Protein AF-A0ABD0Q160-F1 (afdb_monomer_lite)

Radius of gyration: 16.21 Å; chains: 1; bounding box: 32×37×46 Å

InterPro domains:
  IPR008984 SMAD/FHA domain superfamily [SSF49879] (5-101)
  IPR017855 SMAD-like domain superfamily [G3DSA:2.60.200.10] (1-107)
  IPR019471 Interferon regulatory factor-3 [PF10401] (25-101)
  IPR019471 Interferon regulatory factor-3 [SM01243] (1-106)

Organism: Cirrhinus mrigala (NCBI:txid683832)

Structure (mmCIF, N/CA/C/O backbone):
data_AF-A0ABD0Q160-F1
#
_entry.id   AF-A0ABD0Q160-F1
#
loop_
_atom_site.group_PDB
_atom_site.id
_atom_site.type_symbol
_atom_site.label_atom_id
_atom_site.label_alt_id
_atom_site.label_comp_id
_atom_site.label_asym_id
_atom_site.label_entity_id
_atom_site.label_seq_id
_atom_site.pdbx_PDB_ins_code
_atom_site.Cartn_x
_atom_site.Cartn_y
_atom_site.Cartn_z
_atom_site.occupancy
_atom_site.B_iso_or_equiv
_atom_site.auth_seq_id
_atom_site.auth_comp_id
_atom_site.auth_asym_id
_atom_site.auth_atom_id
_atom_site.pdbx_PDB_model_num
ATOM 1 N N . VAL A 1 1 ? -5.693 -2.645 20.393 1.00 46.78 1 VAL A N 1
ATOM 2 C CA . VAL A 1 1 ? -5.441 -3.598 19.290 1.00 46.78 1 VAL A CA 1
ATOM 3 C C . VAL A 1 1 ? -6.507 -4.668 19.397 1.00 46.78 1 VAL A C 1
ATOM 5 O O . VAL A 1 1 ? -6.439 -5.481 20.312 1.00 46.78 1 VAL A O 1
ATOM 8 N N . MET A 1 2 ? -7.563 -4.562 18.592 1.00 50.09 2 MET A N 1
ATOM 9 C CA . MET A 1 2 ? -8.624 -5.575 18.550 1.00 50.09 2 MET A CA 1
ATOM 10 C C . MET A 1 2 ? -8.195 -6.634 17.529 1.00 50.09 2 MET A C 1
ATOM 12 O O . MET A 1 2 ? -7.566 -6.304 16.532 1.00 50.09 2 MET A O 1
ATOM 16 N N . GLY A 1 3 ? -8.470 -7.912 17.786 1.00 54.47 3 GLY A N 1
ATOM 17 C CA . GLY A 1 3 ? -7.882 -9.060 17.072 1.00 54.47 3 GLY A CA 1
ATOM 18 C C . GLY A 1 3 ? -8.125 -9.175 15.555 1.00 54.47 3 GLY A C 1
ATOM 19 O O . GLY A 1 3 ? -7.745 -10.189 14.983 1.00 54.47 3 GLY A O 1
ATOM 20 N N . ASN A 1 4 ? -8.709 -8.166 14.899 1.00 69.12 4 ASN A N 1
ATOM 21 C CA . ASN A 1 4 ? -9.012 -8.137 13.462 1.00 69.12 4 ASN A CA 1
ATOM 22 C C . ASN A 1 4 ? -8.161 -7.125 12.674 1.00 69.12 4 ASN A C 1
ATOM 24 O O . ASN A 1 4 ? -8.414 -6.879 11.496 1.00 69.12 4 ASN A O 1
ATOM 28 N N . ASP A 1 5 ? -7.171 -6.513 13.316 1.00 85.38 5 ASP A N 1
ATOM 29 C CA . ASP A 1 5 ? -6.325 -5.509 12.686 1.00 85.38 5 ASP A CA 1
ATOM 30 C C . ASP A 1 5 ? -5.389 -6.165 11.645 1.00 85.38 5 ASP A C 1
ATOM 32 O O . ASP A 1 5 ? -4.636 -7.101 11.948 1.00 85.38 5 ASP A O 1
ATOM 36 N N . VAL A 1 6 ? -5.406 -5.658 10.408 1.00 90.88 6 VAL A N 1
ATOM 37 C CA . VAL A 1 6 ? -4.606 -6.190 9.291 1.00 90.88 6 VAL A CA 1
ATOM 38 C C . VAL A 1 6 ? -3.508 -5.221 8.875 1.00 90.88 6 VAL A C 1
ATOM 40 O O . VAL A 1 6 ? -3.656 -4.007 8.970 1.00 90.88 6 VAL A O 1
ATOM 43 N N . ARG A 1 7 ? -2.389 -5.738 8.364 1.00 92.62 7 ARG A N 1
ATOM 44 C CA . ARG A 1 7 ? -1.292 -4.932 7.817 1.00 92.62 7 ARG A CA 1
ATOM 45 C C . ARG A 1 7 ? -1.011 -5.310 6.372 1.00 92.62 7 ARG A C 1
ATOM 47 O O . ARG A 1 7 ? -0.491 -6.392 6.120 1.00 92.62 7 ARG A O 1
ATOM 54 N N . ILE A 1 8 ? -1.251 -4.390 5.445 1.00 94.88 8 ILE A N 1
ATOM 55 C CA . ILE A 1 8 ? -0.882 -4.551 4.035 1.00 94.88 8 ILE A CA 1
ATOM 56 C C . ILE A 1 8 ? 0.558 -4.078 3.861 1.00 94.88 8 ILE A C 1
ATOM 58 O O . ILE A 1 8 ? 0.850 -2.904 4.096 1.00 94.88 8 ILE A O 1
ATOM 62 N N . ALA A 1 9 ? 1.476 -4.964 3.484 1.00 94.44 9 ALA A N 1
ATOM 63 C CA . ALA A 1 9 ? 2.893 -4.620 3.375 1.00 94.44 9 ALA A CA 1
ATOM 64 C C . ALA A 1 9 ? 3.611 -5.453 2.317 1.00 94.44 9 ALA A C 1
ATOM 66 O O . ALA A 1 9 ? 3.313 -6.630 2.142 1.00 94.44 9 ALA A O 1
ATOM 67 N N . TYR A 1 10 ? 4.635 -4.878 1.689 1.00 93.81 10 TYR A N 1
ATOM 68 C CA . TYR A 1 10 ? 5.534 -5.662 0.846 1.00 93.81 10 TYR A CA 1
ATOM 69 C C . TYR A 1 10 ? 6.457 -6.523 1.713 1.00 93.81 10 TYR A C 1
ATOM 71 O O . TYR A 1 10 ? 7.012 -6.054 2.716 1.00 93.81 10 TYR A O 1
ATOM 79 N N . LEU A 1 11 ? 6.602 -7.784 1.326 1.00 87.00 11 LEU A N 1
ATOM 80 C CA . LEU A 1 11 ? 7.517 -8.743 1.920 1.00 87.00 11 LEU A CA 1
ATOM 81 C C . LEU A 1 11 ? 8.450 -9.206 0.806 1.00 87.00 11 LEU A C 1
ATOM 83 O O . LEU A 1 11 ? 7.979 -9.890 -0.093 1.00 87.00 11 LEU A O 1
ATOM 87 N N . PRO A 1 12 ? 9.738 -8.823 0.820 1.00 74.75 12 PRO A N 1
ATOM 88 C CA . PRO A 1 12 ? 10.659 -9.353 -0.169 1.00 74.75 12 PRO A CA 1
ATOM 89 C C . PRO A 1 12 ? 10.742 -10.881 -0.012 1.00 74.75 12 PRO A C 1
ATOM 91 O O . PRO A 1 12 ? 10.752 -11.353 1.133 1.00 74.75 12 PRO A O 1
ATOM 94 N N . PRO A 1 13 ? 10.853 -11.637 -1.116 1.00 70.25 13 PRO A N 1
ATOM 95 C CA . PRO A 1 13 ? 11.151 -13.061 -1.061 1.00 70.25 13 PRO A CA 1
ATOM 96 C C . PRO A 1 13 ? 12.416 -13.272 -0.223 1.00 70.25 13 PRO A C 1
ATOM 98 O O . PRO A 1 13 ? 13.492 -12.781 -0.567 1.00 70.25 13 PRO A O 1
ATOM 101 N N . SER A 1 14 ? 12.277 -13.922 0.933 1.00 65.06 14 SER A N 1
ATOM 102 C CA . SER A 1 14 ? 13.406 -14.228 1.808 1.00 65.06 14 SER A CA 1
ATOM 103 C C . SER A 1 14 ? 13.897 -15.640 1.495 1.00 65.06 14 SER A C 1
ATOM 105 O O . SER A 1 14 ? 13.094 -16.569 1.568 1.00 65.06 14 SER A O 1
ATOM 107 N N . PRO A 1 15 ? 15.196 -15.840 1.206 1.00 61.72 15 PRO A N 1
ATOM 108 C CA . PRO A 1 15 ? 15.775 -17.182 1.131 1.00 61.72 15 PRO A CA 1
ATOM 109 C C . PRO A 1 15 ? 15.850 -17.856 2.513 1.00 61.72 15 PRO A C 1
ATOM 111 O O . PRO A 1 15 ? 16.086 -19.056 2.606 1.00 61.72 15 PRO A O 1
ATOM 114 N N . VAL A 1 16 ? 15.654 -17.089 3.591 1.00 66.00 16 VAL A N 1
ATOM 115 C CA . VAL A 1 16 ? 15.652 -17.569 4.976 1.00 66.00 16 VAL A CA 1
ATOM 116 C C . VAL A 1 16 ? 14.205 -17.800 5.431 1.00 66.00 16 VAL A C 1
ATOM 118 O O . VAL A 1 16 ? 13.375 -16.910 5.202 1.00 66.00 16 VAL A O 1
ATOM 121 N N . PRO A 1 17 ? 13.891 -18.934 6.093 1.00 60.34 17 PRO A N 1
ATOM 122 C CA . PRO A 1 17 ? 12.569 -19.195 6.657 1.00 60.34 17 PRO A CA 1
ATOM 123 C C . PRO A 1 17 ? 12.083 -18.032 7.535 1.00 60.34 17 PRO A C 1
ATOM 125 O O . PRO A 1 17 ? 12.903 -17.403 8.215 1.00 60.34 17 PRO A O 1
ATOM 128 N N . PRO A 1 18 ? 10.772 -17.730 7.550 1.00 61.03 18 PRO A N 1
ATOM 129 C CA . PRO A 1 18 ? 10.241 -16.654 8.373 1.00 61.03 18 PRO A CA 1
ATOM 130 C C . PRO A 1 18 ? 10.583 -16.913 9.843 1.00 61.03 18 PRO A C 1
ATOM 132 O O . PRO A 1 18 ? 10.243 -17.954 10.402 1.00 61.03 18 PRO A O 1
ATOM 135 N N . SER A 1 19 ? 11.282 -15.963 10.463 1.00 58.28 19 SER A N 1
ATOM 136 C CA . SER A 1 19 ? 11.582 -16.010 11.892 1.00 58.28 19 SER A CA 1
ATOM 137 C C . SER A 1 19 ? 10.270 -16.000 12.687 1.00 58.28 19 SER A C 1
ATOM 139 O O . SER A 1 19 ? 9.334 -15.301 12.281 1.00 58.28 19 SER A O 1
ATOM 141 N N . PRO A 1 20 ? 10.173 -16.738 13.809 1.00 57.09 20 PRO A N 1
ATOM 142 C CA . PRO A 1 20 ? 8.976 -16.714 14.637 1.00 57.09 20 PRO A CA 1
ATOM 143 C C . PRO A 1 20 ? 8.657 -15.274 15.074 1.00 57.09 20 PRO A C 1
ATOM 145 O O . PRO A 1 20 ? 9.580 -14.477 15.281 1.00 57.09 20 PRO A O 1
ATOM 148 N N . PRO A 1 21 ? 7.365 -14.912 15.184 1.00 57.50 21 PRO A N 1
ATOM 149 C CA . PRO A 1 21 ? 6.963 -13.567 15.574 1.00 57.50 21 PRO A CA 1
ATOM 150 C C . PRO A 1 21 ? 7.605 -13.202 16.916 1.00 57.50 21 PRO A C 1
ATOM 152 O O . PRO A 1 21 ? 7.573 -13.982 17.867 1.00 57.50 21 PRO A O 1
ATOM 155 N N . SER A 1 22 ? 8.232 -12.026 16.981 1.00 52.59 22 SER A N 1
ATOM 156 C CA . SER A 1 22 ? 8.888 -11.559 18.198 1.00 52.59 22 SER A CA 1
ATOM 157 C C . SER A 1 22 ? 7.864 -11.384 19.322 1.00 52.59 22 SER A C 1
ATOM 159 O O . SER A 1 22 ? 6.826 -10.751 19.141 1.00 52.59 22 SER A O 1
ATOM 161 N N . LEU A 1 23 ? 8.194 -11.911 20.504 1.00 45.19 23 LEU A N 1
ATOM 162 C CA . LEU A 1 23 ? 7.360 -11.929 21.717 1.00 45.19 23 LEU A CA 1
ATOM 163 C C . LEU A 1 23 ? 6.911 -10.542 22.231 1.00 45.19 23 LEU A C 1
ATOM 165 O O . LEU A 1 23 ? 6.074 -10.477 23.123 1.00 45.19 23 LEU A O 1
ATOM 169 N N . ASN A 1 24 ? 7.412 -9.441 21.655 1.00 44.34 24 ASN A N 1
ATOM 170 C CA . ASN A 1 24 ? 7.174 -8.071 22.130 1.00 44.34 24 ASN A CA 1
ATOM 171 C C . ASN A 1 24 ? 6.378 -7.182 21.156 1.00 44.34 24 ASN A C 1
ATOM 173 O O . ASN A 1 24 ? 6.266 -5.979 21.386 1.00 44.34 24 ASN A O 1
ATOM 177 N N . GLY A 1 25 ? 5.844 -7.721 20.056 1.00 50.38 25 GLY A N 1
ATOM 178 C CA . GLY A 1 25 ? 5.060 -6.944 19.094 1.00 50.38 25 GLY A CA 1
ATOM 179 C C . GLY A 1 25 ? 3.658 -7.508 18.927 1.00 50.38 25 GLY A C 1
ATOM 180 O O . GLY A 1 25 ? 3.508 -8.673 18.579 1.00 50.38 25 GLY A O 1
ATOM 181 N N . THR A 1 26 ? 2.633 -6.674 19.102 1.00 54.78 26 THR A N 1
ATOM 182 C CA . THR A 1 26 ? 1.272 -6.960 18.633 1.00 54.78 26 THR A CA 1
ATOM 183 C C . THR A 1 26 ? 1.317 -7.246 17.127 1.00 54.78 26 THR A C 1
ATOM 185 O O . THR A 1 26 ? 1.446 -6.342 16.296 1.00 54.78 26 THR A O 1
ATOM 188 N N . SER A 1 27 ? 1.315 -8.526 16.753 1.00 67.06 27 SER A N 1
ATOM 189 C CA . SER A 1 27 ? 1.435 -8.944 15.361 1.00 67.06 27 SER A CA 1
ATOM 190 C C . SER A 1 27 ? 0.078 -8.821 14.672 1.00 67.06 2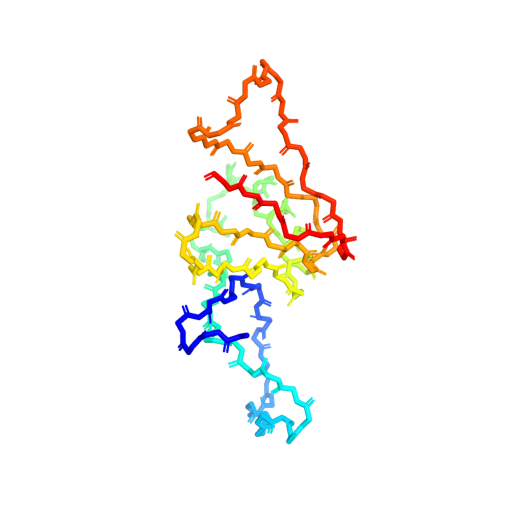7 SER A C 1
ATOM 192 O O . SER A 1 27 ? -0.816 -9.645 14.821 1.00 67.06 27 SER A O 1
ATOM 194 N N . PHE A 1 28 ? -0.081 -7.751 13.899 1.00 75.12 28 PHE A N 1
ATOM 195 C CA . PHE A 1 28 ? -1.198 -7.594 12.970 1.00 75.12 28 PHE A CA 1
ATOM 196 C C . PHE A 1 28 ? -1.186 -8.710 11.921 1.00 75.12 28 PHE A C 1
ATOM 198 O O . PHE A 1 28 ? -0.113 -9.050 11.407 1.00 75.12 28 PHE A O 1
ATOM 205 N N . HIS A 1 29 ? -2.361 -9.222 11.544 1.00 85.56 29 HIS A N 1
ATOM 206 C CA . HIS A 1 29 ? -2.465 -10.187 10.451 1.00 85.56 29 HIS A CA 1
ATOM 207 C C . HIS A 1 29 ? -1.952 -9.543 9.156 1.00 85.56 29 HIS A C 1
ATOM 209 O O . HIS A 1 29 ? -2.459 -8.512 8.709 1.00 85.56 29 HIS A O 1
ATOM 215 N N . ARG A 1 30 ? -0.892 -10.102 8.569 1.00 86.62 30 ARG A N 1
ATOM 216 C CA . ARG A 1 30 ? -0.162 -9.445 7.484 1.00 86.62 30 ARG A CA 1
ATOM 217 C C . ARG A 1 30 ? -0.654 -9.930 6.125 1.00 86.62 30 ARG A C 1
ATOM 219 O O . ARG A 1 30 ? -0.561 -11.109 5.816 1.00 86.62 30 ARG A O 1
ATOM 226 N N . ILE A 1 31 ? -1.105 -8.991 5.303 1.00 91.25 31 ILE A N 1
ATOM 227 C CA . ILE A 1 31 ? -1.502 -9.213 3.915 1.00 91.25 31 ILE A CA 1
ATOM 228 C C . ILE A 1 31 ? -0.323 -8.783 3.025 1.00 91.25 31 ILE A C 1
ATOM 230 O O . ILE A 1 31 ? 0.024 -7.594 3.009 1.00 91.25 31 ILE A O 1
ATOM 234 N N . PRO A 1 32 ? 0.350 -9.713 2.325 1.00 92.50 32 PRO A N 1
ATOM 235 C CA . PRO A 1 32 ? 1.464 -9.364 1.456 1.00 92.50 32 PRO A CA 1
ATOM 236 C C . PRO A 1 32 ? 0.975 -8.613 0.214 1.00 92.50 32 PRO A C 1
ATOM 238 O O . PRO A 1 32 ? -0.018 -8.990 -0.405 1.00 92.50 32 PRO A O 1
ATOM 241 N N . LEU A 1 33 ? 1.695 -7.559 -0.171 1.00 94.44 33 LEU A N 1
ATOM 242 C CA . LEU A 1 33 ? 1.604 -7.044 -1.537 1.00 94.44 33 LEU A CA 1
ATOM 243 C C . LEU A 1 33 ? 2.240 -8.062 -2.496 1.00 94.44 33 LEU A C 1
ATOM 245 O O . LEU A 1 33 ? 3.282 -8.618 -2.141 1.00 94.44 33 LEU A O 1
ATOM 249 N N . PRO A 1 34 ? 1.653 -8.287 -3.682 1.00 92.38 34 PRO A N 1
ATOM 250 C CA . PRO A 1 34 ? 2.214 -9.206 -4.662 1.00 92.38 34 PRO A CA 1
ATOM 251 C C . PRO A 1 34 ? 3.528 -8.667 -5.238 1.00 92.38 34 PRO A C 1
ATOM 253 O O . PRO A 1 34 ? 3.733 -7.451 -5.326 1.00 92.38 34 PRO A O 1
ATOM 256 N N . ASP A 1 35 ? 4.390 -9.584 -5.670 1.00 91.50 35 ASP A N 1
ATOM 257 C CA . ASP A 1 35 ? 5.536 -9.258 -6.513 1.00 91.50 35 ASP A CA 1
ATOM 258 C C . ASP A 1 35 ? 5.071 -8.744 -7.889 1.00 91.50 35 ASP A C 1
ATOM 260 O O . ASP A 1 35 ? 3.935 -9.007 -8.306 1.00 91.50 35 ASP A O 1
ATOM 264 N N . PRO A 1 36 ? 5.924 -8.002 -8.621 1.00 91.19 36 PRO A N 1
ATOM 265 C CA . PRO A 1 36 ? 5.621 -7.624 -9.991 1.00 91.19 36 PRO A CA 1
ATOM 266 C C . PRO A 1 36 ? 5.339 -8.874 -10.844 1.00 91.19 36 PRO A C 1
ATOM 268 O O . PRO A 1 36 ? 6.131 -9.819 -10.802 1.00 91.19 36 PRO A O 1
ATOM 271 N N . PRO A 1 37 ? 4.241 -8.892 -11.620 1.00 89.88 37 PRO A N 1
ATOM 272 C CA . PRO A 1 37 ? 3.904 -10.024 -12.476 1.00 89.88 37 PRO A CA 1
ATOM 273 C C . PRO A 1 37 ? 5.042 -10.370 -13.447 1.00 89.88 37 PRO A C 1
ATOM 275 O O . PRO A 1 37 ? 5.650 -9.481 -14.049 1.00 89.88 37 PRO A O 1
ATOM 278 N N . SER A 1 38 ? 5.367 -11.658 -13.585 1.00 86.62 38 SER A N 1
ATOM 279 C CA . SER A 1 38 ? 6.523 -12.101 -14.379 1.00 86.62 38 SER A CA 1
ATOM 280 C C . SER A 1 38 ? 6.371 -11.808 -15.876 1.00 86.62 38 SER A C 1
ATOM 282 O O . SER A 1 38 ? 7.362 -11.522 -16.546 1.00 86.62 38 SER A O 1
ATOM 284 N N . ASP A 1 39 ? 5.137 -11.805 -16.380 1.00 87.62 39 ASP A N 1
ATOM 285 C CA . ASP A 1 39 ? 4.771 -11.433 -17.751 1.00 87.62 39 ASP A CA 1
ATOM 286 C C . ASP A 1 39 ? 5.132 -9.975 -18.094 1.00 87.62 39 ASP A C 1
ATOM 288 O O . ASP A 1 39 ? 5.466 -9.681 -19.245 1.00 87.62 39 ASP A O 1
ATOM 292 N N . MET A 1 40 ? 5.200 -9.074 -17.102 1.00 90.50 40 MET A N 1
ATOM 293 C CA . MET A 1 40 ? 5.705 -7.709 -17.316 1.00 90.50 40 MET A CA 1
ATOM 294 C C . MET A 1 40 ? 7.159 -7.674 -17.793 1.00 90.50 40 MET A C 1
ATOM 296 O O . MET A 1 40 ? 7.557 -6.705 -18.432 1.00 90.50 40 MET A O 1
ATOM 300 N N . SER A 1 41 ? 7.960 -8.697 -17.481 1.00 87.44 41 SER A N 1
ATOM 301 C CA . SER A 1 41 ? 9.350 -8.775 -17.955 1.00 87.44 41 SER A CA 1
ATOM 302 C C . SER A 1 41 ? 9.438 -9.201 -19.422 1.00 87.44 41 SER A C 1
ATOM 304 O O . SER A 1 41 ? 10.430 -8.908 -20.082 1.00 87.44 41 SER A O 1
ATOM 306 N N . SER A 1 42 ? 8.416 -9.899 -19.926 1.00 90.19 42 SER A N 1
ATOM 307 C CA . SER A 1 42 ? 8.355 -10.378 -21.312 1.00 90.19 42 SER A CA 1
ATOM 308 C C . SER A 1 42 ? 7.739 -9.378 -22.290 1.00 90.19 42 SER A C 1
ATOM 310 O O . SER A 1 42 ? 7.966 -9.510 -23.489 1.00 90.19 42 SER A O 1
ATOM 312 N N . ASP A 1 43 ? 6.993 -8.383 -21.802 1.00 91.88 43 ASP A N 1
ATOM 313 C CA . ASP A 1 43 ? 6.420 -7.311 -22.619 1.00 91.88 43 ASP A CA 1
ATOM 314 C C . ASP A 1 43 ? 7.253 -6.017 -22.487 1.00 91.88 43 ASP A C 1
ATOM 316 O O . ASP A 1 43 ? 7.166 -5.322 -21.467 1.00 91.88 43 ASP A O 1
ATOM 320 N N . PRO A 1 44 ? 8.030 -5.629 -23.520 1.00 92.00 44 PRO A N 1
ATOM 321 C CA . PRO A 1 44 ? 8.853 -4.423 -23.483 1.00 92.00 44 PRO A CA 1
ATOM 322 C C . PRO A 1 44 ? 8.064 -3.136 -23.214 1.00 92.00 44 PRO A C 1
ATOM 324 O O . PRO A 1 44 ? 8.627 -2.195 -22.644 1.00 92.00 44 PRO A O 1
ATOM 327 N N . SER A 1 45 ? 6.774 -3.081 -23.569 1.00 94.81 45 SER A N 1
ATOM 328 C CA . SER A 1 45 ? 5.923 -1.906 -23.337 1.00 94.81 45 SER A CA 1
ATOM 329 C C . SER A 1 45 ? 5.669 -1.646 -21.845 1.00 94.81 45 SER A C 1
ATOM 331 O O . SER A 1 45 ? 5.440 -0.504 -21.437 1.00 94.81 45 SER A O 1
ATOM 333 N N . LEU A 1 46 ? 5.791 -2.682 -21.007 1.00 95.25 46 LEU A N 1
ATOM 334 C CA . LEU A 1 46 ? 5.584 -2.614 -19.560 1.00 95.25 46 LEU A CA 1
ATOM 335 C C . LEU A 1 46 ? 6.871 -2.316 -18.780 1.00 95.25 46 LEU A C 1
ATOM 337 O O . LEU A 1 46 ? 6.804 -2.060 -17.573 1.00 95.25 46 LEU A O 1
ATOM 341 N N . THR A 1 47 ? 8.026 -2.250 -19.450 1.00 93.38 47 THR A N 1
ATOM 342 C CA . THR A 1 47 ? 9.335 -1.981 -18.826 1.00 93.38 47 THR A CA 1
ATOM 343 C C . THR A 1 47 ? 9.327 -0.758 -17.894 1.00 93.38 47 THR A C 1
ATOM 345 O O . THR A 1 47 ? 9.784 -0.883 -16.753 1.00 93.38 47 THR A O 1
ATOM 348 N N . PRO A 1 48 ? 8.771 0.416 -18.274 1.00 95.62 48 PRO A N 1
ATOM 349 C CA . PRO A 1 48 ? 8.755 1.580 -17.382 1.00 95.62 48 PRO A CA 1
ATOM 350 C C . PRO A 1 48 ? 7.941 1.335 -16.103 1.00 95.62 48 PRO A C 1
ATOM 352 O O . PRO A 1 48 ? 8.307 1.802 -15.021 1.00 95.62 48 PRO A O 1
ATOM 355 N N . ARG A 1 49 ? 6.849 0.569 -16.211 1.00 94.50 49 ARG A N 1
ATOM 356 C CA . ARG A 1 49 ? 5.978 0.219 -15.084 1.00 94.50 49 ARG A CA 1
ATOM 357 C C . ARG A 1 49 ? 6.660 -0.775 -14.149 1.00 94.50 49 ARG A C 1
ATOM 359 O O . ARG A 1 49 ? 6.606 -0.587 -12.934 1.00 94.50 49 ARG A O 1
ATOM 366 N N . LEU A 1 50 ? 7.343 -1.774 -14.705 1.00 95.12 50 LEU A N 1
ATOM 367 C CA . LEU A 1 50 ? 8.133 -2.737 -13.940 1.00 95.12 50 LEU A CA 1
ATOM 368 C C . LEU A 1 50 ? 9.246 -2.035 -13.143 1.00 95.12 50 LEU A C 1
ATOM 370 O O . LEU A 1 50 ? 9.386 -2.268 -11.942 1.00 95.12 50 LEU A O 1
ATOM 374 N N . LEU A 1 51 ? 9.978 -1.105 -13.769 1.00 95.06 51 LEU A N 1
ATOM 375 C CA . LEU A 1 51 ? 10.996 -0.292 -13.089 1.00 95.06 51 LEU A CA 1
ATOM 376 C C . LEU A 1 51 ? 10.402 0.550 -11.951 1.00 95.06 51 LEU A C 1
ATOM 378 O O . LEU A 1 51 ? 10.983 0.630 -10.865 1.00 95.06 51 LEU A O 1
ATOM 382 N N . ALA A 1 52 ? 9.231 1.154 -12.169 1.00 95.19 52 ALA A N 1
ATOM 383 C CA . ALA A 1 52 ? 8.543 1.925 -11.138 1.00 95.19 52 ALA A CA 1
ATOM 384 C C . ALA A 1 52 ? 8.107 1.051 -9.948 1.00 95.19 52 ALA A C 1
ATOM 386 O O . ALA A 1 52 ? 8.298 1.456 -8.798 1.00 95.19 52 ALA A O 1
ATOM 387 N N . LEU A 1 53 ? 7.576 -0.152 -10.200 1.00 94.50 53 LEU A N 1
ATOM 388 C CA . LEU A 1 53 ? 7.201 -1.106 -9.149 1.00 94.50 53 LEU A CA 1
ATOM 389 C C . LEU A 1 53 ? 8.422 -1.577 -8.355 1.00 94.50 53 LEU A C 1
ATOM 391 O O . LEU A 1 53 ? 8.416 -1.485 -7.127 1.00 94.50 53 LEU A O 1
ATOM 395 N N . ASN A 1 54 ? 9.494 -1.979 -9.041 1.00 93.12 54 ASN A N 1
ATOM 396 C CA . ASN A 1 54 ? 10.750 -2.393 -8.407 1.00 93.12 54 ASN A CA 1
ATOM 397 C C . ASN A 1 54 ? 11.353 -1.285 -7.538 1.00 93.12 54 ASN A C 1
ATOM 399 O O . ASN A 1 54 ? 11.916 -1.555 -6.477 1.00 93.12 54 ASN A O 1
ATOM 403 N N . LYS A 1 55 ? 11.185 -0.023 -7.946 1.00 95.12 55 LYS A N 1
ATOM 404 C CA . LYS A 1 55 ? 11.586 1.129 -7.139 1.00 95.12 55 LYS A CA 1
ATOM 405 C C . LYS A 1 55 ? 10.657 1.361 -5.945 1.00 95.12 55 LYS A C 1
ATOM 407 O O . LYS A 1 55 ? 11.143 1.755 -4.892 1.00 95.12 55 LYS A O 1
ATOM 412 N N . LEU A 1 56 ? 9.346 1.152 -6.081 1.00 95.94 56 LEU A N 1
ATOM 413 C CA . LEU A 1 56 ? 8.345 1.455 -5.050 1.00 95.94 56 LEU A CA 1
ATOM 414 C C . LEU A 1 56 ? 8.271 0.401 -3.937 1.00 95.94 56 LEU A C 1
ATOM 416 O O . LEU A 1 56 ? 8.244 0.760 -2.757 1.00 95.94 56 LEU A O 1
ATOM 420 N N . LEU A 1 57 ? 8.208 -0.883 -4.295 1.00 95.12 57 LEU A N 1
ATOM 421 C CA . LEU A 1 57 ? 7.927 -1.985 -3.367 1.00 95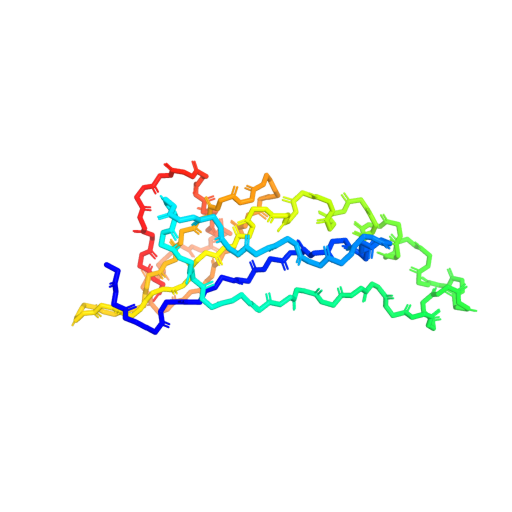.12 57 LEU A CA 1
ATOM 422 C C . LEU A 1 57 ? 8.858 -2.024 -2.137 1.00 95.12 57 LEU A C 1
ATOM 424 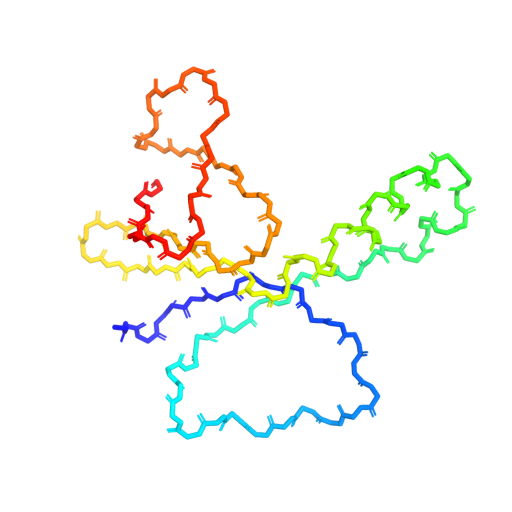O O . LEU A 1 57 ? 8.347 -2.180 -1.021 1.00 95.12 57 LEU A O 1
ATOM 428 N N . PRO A 1 58 ? 10.182 -1.776 -2.246 1.00 94.56 58 PRO A N 1
ATOM 429 C CA . PRO A 1 58 ? 11.066 -1.709 -1.080 1.00 94.56 58 PRO A CA 1
ATOM 430 C C . PRO A 1 58 ? 10.631 -0.682 -0.025 1.00 94.56 58 PRO A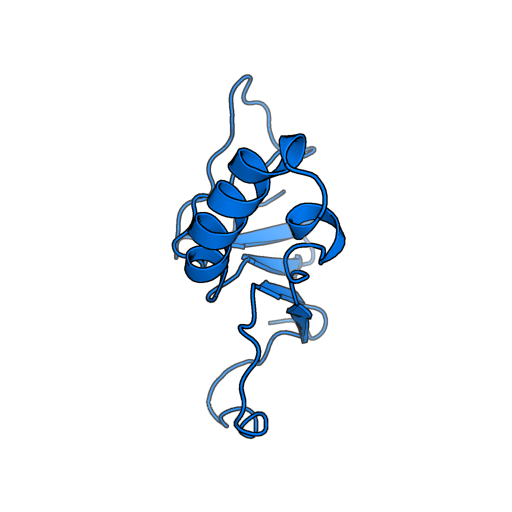 C 1
ATOM 432 O O . PRO A 1 58 ? 10.794 -0.914 1.177 1.00 94.56 58 PRO A O 1
ATOM 435 N N . PHE A 1 59 ? 10.010 0.424 -0.444 1.00 96.12 59 PHE A N 1
ATOM 436 C CA . PHE A 1 59 ? 9.514 1.459 0.462 1.00 96.12 59 PHE A CA 1
ATOM 437 C C . PHE A 1 59 ? 8.190 1.081 1.142 1.00 96.12 59 PHE A C 1
ATOM 439 O O . PHE A 1 59 ? 7.780 1.774 2.076 1.00 96.12 59 PHE A O 1
ATOM 446 N N . MET A 1 60 ? 7.551 -0.027 0.745 1.00 96.38 60 MET A N 1
ATOM 447 C CA . MET A 1 60 ? 6.278 -0.533 1.283 1.00 96.38 60 MET A CA 1
ATOM 448 C C . MET A 1 60 ? 6.437 -1.587 2.395 1.00 96.38 60 MET A C 1
ATOM 450 O O . MET A 1 60 ? 5.440 -2.108 2.892 1.00 96.38 60 MET A O 1
ATOM 454 N N . ARG A 1 61 ? 7.667 -1.876 2.850 1.00 91.00 61 ARG A N 1
ATOM 455 C CA . ARG A 1 61 ? 7.957 -2.911 3.871 1.00 91.00 61 ARG A CA 1
ATOM 456 C C . ARG A 1 61 ? 7.274 -2.705 5.226 1.00 91.00 61 ARG A C 1
ATOM 458 O O . ARG A 1 61 ? 6.868 -3.678 5.855 1.00 91.00 61 ARG A O 1
ATOM 465 N N . GLY A 1 62 ? 7.163 -1.456 5.685 1.00 90.56 62 GLY A N 1
ATOM 466 C CA . GLY A 1 62 ? 6.458 -1.126 6.934 1.00 90.56 62 GLY A CA 1
ATOM 467 C C . GLY A 1 62 ? 4.938 -1.276 6.816 1.00 90.56 62 GLY A C 1
ATOM 468 O O . GLY A 1 62 ? 4.262 -1.550 7.802 1.00 90.56 62 GLY A O 1
ATOM 469 N N . GLY A 1 63 ? 4.425 -1.161 5.591 1.00 93.94 63 GLY A N 1
ATOM 470 C CA . GLY A 1 63 ? 3.015 -1.289 5.265 1.00 93.94 63 GLY A CA 1
ATOM 471 C C . GLY A 1 63 ? 2.097 -0.195 5.795 1.00 93.94 63 GLY A C 1
ATOM 472 O O . GLY A 1 63 ? 2.524 0.869 6.256 1.00 93.94 63 GLY A O 1
ATOM 473 N N . ILE A 1 64 ? 0.811 -0.507 5.698 1.00 95.31 64 ILE A N 1
ATOM 474 C CA . ILE A 1 64 ? -0.319 0.259 6.215 1.00 95.31 64 ILE A CA 1
ATOM 475 C C . ILE A 1 64 ? -1.107 -0.689 7.113 1.00 95.31 64 ILE A C 1
ATOM 477 O O . ILE A 1 64 ? -1.428 -1.802 6.693 1.00 95.31 64 ILE A O 1
ATOM 481 N N . VAL A 1 65 ? -1.378 -0.272 8.345 1.00 93.50 65 VAL A N 1
ATOM 482 C CA . VAL A 1 65 ? -2.259 -1.005 9.260 1.00 93.50 65 VAL A CA 1
ATOM 483 C C . VAL A 1 65 ? -3.676 -0.494 9.064 1.00 93.50 65 VAL A C 1
ATOM 485 O O . VAL A 1 65 ? -3.868 0.716 9.027 1.00 93.50 65 VAL A O 1
ATOM 488 N N . LEU A 1 66 ? -4.634 -1.405 8.946 1.00 93.44 66 LEU A N 1
ATOM 489 C CA . LEU A 1 66 ? -6.062 -1.133 8.960 1.00 93.44 66 LEU A CA 1
ATOM 490 C C . LEU A 1 66 ? -6.649 -1.760 10.220 1.00 93.44 66 LEU A C 1
ATOM 492 O O . LEU A 1 66 ? -6.391 -2.928 10.512 1.00 93.44 66 LEU A O 1
ATOM 496 N N . THR A 1 67 ? -7.428 -0.980 10.954 1.00 90.00 67 THR A N 1
ATOM 497 C CA . THR A 1 67 ? -8.106 -1.415 12.175 1.00 90.00 67 THR A CA 1
ATOM 498 C C . THR A 1 67 ? -9.577 -1.046 12.100 1.00 90.00 67 THR A C 1
ATOM 500 O O . THR A 1 67 ? -9.943 -0.008 11.540 1.00 90.00 67 THR A O 1
ATOM 503 N N . LEU A 1 68 ? -10.415 -1.913 12.659 1.00 88.31 68 LEU A N 1
ATOM 504 C CA . LEU A 1 68 ? -11.819 -1.627 12.897 1.00 88.31 68 LEU A CA 1
ATOM 505 C C . LEU A 1 68 ? -11.984 -1.303 14.380 1.00 88.31 68 LEU A C 1
ATOM 507 O O . LEU A 1 68 ? -11.708 -2.140 15.239 1.00 88.31 68 LEU A O 1
ATOM 511 N N . SER A 1 69 ? -12.461 -0.100 14.668 1.00 84.69 69 SER A N 1
ATOM 512 C CA . SER A 1 69 ? -12.843 0.327 16.014 1.00 84.69 69 SER A CA 1
ATOM 513 C C . SER A 1 69 ? -14.304 0.771 15.996 1.00 84.69 69 SER A C 1
ATOM 515 O O . SER A 1 69 ? -14.854 1.030 14.928 1.00 84.69 69 SER A O 1
ATOM 517 N N . GLY A 1 70 ? -14.953 0.887 17.157 1.00 79.94 70 GLY A N 1
ATOM 518 C CA . GLY A 1 70 ? -16.383 1.221 17.266 1.00 79.94 70 GLY A CA 1
ATOM 519 C C . GLY A 1 70 ? -16.821 2.519 16.561 1.00 79.94 70 GLY A C 1
ATOM 520 O O . GLY A 1 70 ? -18.014 2.718 16.371 1.00 79.94 70 GLY A O 1
ATOM 521 N N . GLY A 1 71 ? -15.879 3.377 16.150 1.00 80.56 71 GLY A N 1
ATOM 522 C CA . GLY A 1 71 ? -16.117 4.593 15.362 1.00 80.56 71 GLY A CA 1
ATOM 523 C C . GLY A 1 71 ? -15.900 4.471 13.845 1.00 80.56 71 GLY A C 1
ATOM 524 O O . GLY A 1 71 ? -16.148 5.442 13.136 1.00 80.56 71 GLY A O 1
ATOM 525 N N . GLY A 1 72 ? -15.448 3.322 13.330 1.00 88.56 72 GLY A N 1
ATOM 526 C CA . GLY A 1 72 ? -15.218 3.103 11.899 1.00 88.56 72 GLY A CA 1
ATOM 527 C C . GLY A 1 72 ? -13.887 2.424 11.573 1.00 88.56 72 GLY A C 1
ATOM 528 O O . GLY A 1 72 ? -13.263 1.768 12.412 1.00 88.56 72 GLY A O 1
ATOM 529 N N . ILE A 1 73 ? -13.466 2.575 10.316 1.00 91.12 73 ILE A N 1
ATOM 530 C CA . ILE A 1 73 ? -12.204 2.037 9.806 1.00 91.12 73 ILE A CA 1
ATOM 531 C C . ILE A 1 73 ? -11.126 3.107 9.937 1.00 91.12 73 ILE A C 1
ATOM 533 O O . ILE A 1 73 ? -11.293 4.237 9.476 1.00 91.12 73 ILE A O 1
ATOM 537 N N . TYR A 1 74 ? -9.996 2.727 10.521 1.00 91.69 74 TYR A N 1
ATOM 538 C CA . TYR A 1 74 ? -8.835 3.595 10.648 1.00 91.69 74 TYR A CA 1
ATOM 539 C C . TYR A 1 74 ? -7.635 2.977 9.955 1.00 91.69 74 TYR A C 1
ATOM 541 O O . TYR A 1 74 ? -7.467 1.755 9.921 1.00 91.69 74 TYR A O 1
ATOM 549 N N . ALA A 1 75 ? -6.773 3.842 9.441 1.00 93.38 75 ALA A N 1
ATOM 550 C CA . ALA A 1 75 ? -5.552 3.462 8.773 1.00 93.38 75 ALA A CA 1
ATOM 551 C C . ALA A 1 75 ? -4.346 4.204 9.339 1.00 93.38 75 ALA A C 1
ATOM 553 O O . ALA A 1 75 ? -4.392 5.405 9.593 1.00 93.38 75 ALA A O 1
ATOM 554 N N . MET A 1 76 ? -3.235 3.491 9.490 1.00 93.75 76 MET A N 1
ATOM 555 C CA . MET A 1 76 ? -1.971 4.058 9.946 1.00 93.75 76 MET A CA 1
ATOM 556 C C . MET A 1 76 ? -0.846 3.668 8.992 1.00 93.75 76 MET A C 1
ATOM 558 O O . MET A 1 76 ? -0.586 2.485 8.747 1.00 93.75 76 MET A O 1
ATOM 562 N N . ARG A 1 77 ? -0.137 4.671 8.469 1.00 95.38 77 ARG A N 1
ATOM 563 C CA . ARG A 1 77 ? 1.000 4.478 7.566 1.00 95.38 77 ARG A CA 1
ATOM 564 C C . ARG A 1 77 ? 2.290 4.269 8.355 1.00 95.38 77 ARG A C 1
ATOM 566 O O . ARG A 1 77 ? 2.768 5.168 9.046 1.00 95.38 77 ARG A O 1
ATOM 573 N N . LEU A 1 78 ? 2.919 3.116 8.145 1.00 93.75 78 LEU A N 1
ATOM 574 C CA . LEU A 1 78 ? 4.226 2.769 8.718 1.00 93.75 78 LEU A CA 1
ATOM 575 C C . LEU A 1 78 ? 5.332 2.698 7.650 1.00 93.75 78 LEU A C 1
ATOM 577 O O . LEU A 1 78 ? 6.525 2.839 7.950 1.00 93.75 78 LEU A O 1
ATOM 581 N N . CYS A 1 79 ? 4.952 2.505 6.386 1.00 95.06 79 CYS A N 1
ATOM 582 C CA . CYS A 1 79 ? 5.862 2.439 5.251 1.00 95.06 79 CYS A CA 1
ATOM 583 C C . CYS A 1 79 ? 6.559 3.777 4.943 1.00 95.06 79 CYS A C 1
ATOM 585 O O . CYS A 1 79 ? 6.087 4.861 5.286 1.00 95.06 79 CYS A O 1
ATOM 587 N N . GLN A 1 80 ? 7.711 3.695 4.272 1.00 96.38 80 GLN A N 1
ATOM 588 C CA . GLN A 1 80 ? 8.442 4.873 3.800 1.00 96.38 80 GLN A CA 1
ATOM 589 C C . GLN A 1 80 ? 7.783 5.477 2.552 1.00 96.38 80 GLN A C 1
ATOM 591 O O . GLN A 1 80 ? 7.788 6.696 2.388 1.00 96.38 80 GLN A O 1
ATOM 596 N N . GLY A 1 81 ? 7.157 4.648 1.710 1.00 95.94 81 GLY A N 1
ATOM 597 C CA . GLY A 1 81 ? 6.416 5.092 0.529 1.00 95.94 81 GLY A CA 1
ATOM 598 C C . GLY A 1 81 ? 5.277 6.029 0.920 1.00 95.94 81 GLY A C 1
ATOM 599 O O . GLY A 1 81 ? 4.682 5.869 1.985 1.00 95.94 81 GLY A O 1
ATOM 600 N N . ARG A 1 82 ? 4.998 7.050 0.103 1.00 96.06 82 ARG A N 1
ATOM 601 C CA . ARG A 1 82 ? 3.839 7.927 0.328 1.00 96.06 82 ARG A CA 1
ATOM 602 C C . ARG A 1 82 ? 2.563 7.146 0.040 1.00 96.06 82 ARG A C 1
ATOM 604 O O . ARG A 1 82 ? 2.482 6.465 -0.976 1.00 96.06 82 ARG A O 1
ATOM 611 N N . VAL A 1 83 ? 1.582 7.282 0.922 1.00 95.94 83 VAL A N 1
ATOM 612 C CA . VAL A 1 83 ? 0.265 6.663 0.775 1.00 95.94 83 VAL A CA 1
ATOM 613 C C . VAL A 1 83 ? -0.743 7.782 0.635 1.00 95.94 83 VAL A C 1
ATOM 615 O O . VAL A 1 83 ? -0.763 8.703 1.452 1.00 95.94 83 VAL A O 1
ATOM 618 N N . PHE A 1 84 ? -1.541 7.698 -0.418 1.00 94.56 84 PHE A N 1
ATOM 619 C CA . PHE A 1 84 ? -2.664 8.587 -0.650 1.00 94.56 84 PHE A CA 1
ATOM 620 C C . PHE A 1 84 ? -3.942 7.766 -0.570 1.00 94.56 84 PHE A C 1
ATOM 622 O O . PHE A 1 84 ? -3.950 6.606 -0.983 1.00 94.56 84 PHE A O 1
ATOM 629 N N . TRP A 1 85 ? -4.996 8.351 -0.021 1.00 92.31 85 TRP A N 1
ATOM 630 C CA . TRP A 1 85 ? -6.258 7.666 0.212 1.00 92.31 85 TRP A CA 1
ATOM 631 C C . TRP A 1 85 ? -7.441 8.559 -0.161 1.00 92.31 85 TRP A C 1
ATOM 633 O O . TRP A 1 85 ? -7.319 9.781 -0.280 1.00 92.31 85 TRP A O 1
ATOM 643 N N . LYS A 1 86 ? -8.592 7.924 -0.360 1.00 90.56 86 LYS A N 1
ATOM 644 C CA . LYS A 1 86 ? -9.888 8.567 -0.561 1.00 90.56 86 LYS A CA 1
ATOM 645 C C . LYS A 1 86 ? -10.946 7.683 0.091 1.00 90.56 86 LYS A C 1
ATOM 647 O O . LYS A 1 86 ? -10.832 6.462 0.014 1.00 90.56 86 LYS A O 1
ATOM 652 N N . GLY A 1 87 ? -11.936 8.292 0.728 1.00 86.94 87 GLY A N 1
ATOM 653 C CA . GLY A 1 87 ? -12.956 7.570 1.478 1.00 86.94 87 GLY A CA 1
ATOM 654 C C . GLY A 1 87 ? -14.144 8.461 1.841 1.00 86.94 87 GLY A C 1
ATOM 655 O O . GLY A 1 87 ? -14.117 9.655 1.531 1.00 86.94 87 GLY A O 1
ATOM 656 N N . PRO A 1 88 ? -15.193 7.892 2.455 1.00 86.44 88 PRO A N 1
ATOM 657 C CA . PRO A 1 88 ? -16.432 8.599 2.783 1.00 86.44 88 PRO A CA 1
ATOM 658 C C . PRO A 1 88 ? -16.237 9.826 3.680 1.00 86.44 88 PRO A C 1
ATOM 660 O O . PRO A 1 88 ? -17.016 10.772 3.593 1.00 86.44 88 PRO A O 1
ATOM 663 N N . HIS A 1 89 ? -15.197 9.836 4.518 1.00 79.56 89 HIS A N 1
ATOM 664 C CA . HIS A 1 89 ? -14.926 10.934 5.451 1.00 79.56 89 HIS A CA 1
ATOM 665 C C . HIS A 1 89 ? -14.016 12.029 4.876 1.00 79.56 89 HIS A C 1
ATOM 667 O O . HIS A 1 89 ? -13.645 12.975 5.568 1.00 79.56 89 HIS A O 1
ATOM 673 N N . ASN A 1 90 ? -13.653 11.922 3.600 1.00 80.00 90 ASN A N 1
ATOM 674 C CA . ASN A 1 90 ? -12.753 12.846 2.934 1.00 80.00 90 ASN A CA 1
ATOM 675 C C . ASN A 1 90 ? -13.530 13.874 2.099 1.00 80.00 90 ASN A C 1
ATOM 677 O O . ASN A 1 90 ? -14.141 13.527 1.090 1.00 80.00 90 ASN A O 1
ATOM 681 N N . THR A 1 91 ? -13.468 15.147 2.494 1.00 78.19 91 THR A N 1
ATOM 682 C CA . THR A 1 91 ? -14.091 16.276 1.777 1.00 78.19 91 THR A CA 1
ATOM 683 C C . THR A 1 91 ? -13.111 17.050 0.889 1.00 78.19 91 THR A C 1
ATOM 685 O O . THR A 1 91 ? -13.496 18.014 0.227 1.00 78.19 91 THR A O 1
ATOM 688 N N . THR A 1 92 ? -11.843 16.641 0.846 1.00 81.56 92 THR A N 1
ATOM 689 C CA . THR A 1 92 ? -10.793 17.334 0.098 1.00 81.56 92 THR A CA 1
ATOM 690 C C . THR A 1 92 ? -10.891 17.004 -1.390 1.00 81.56 92 THR A C 1
ATOM 692 O O . THR A 1 92 ? -10.997 15.848 -1.799 1.00 81.56 92 THR A O 1
ATOM 695 N N . THR A 1 93 ? -10.795 18.029 -2.233 1.00 80.31 93 THR A N 1
ATOM 696 C CA . THR A 1 93 ? -10.847 17.899 -3.700 1.00 80.31 93 THR A CA 1
ATOM 697 C C . THR A 1 93 ? -9.546 17.368 -4.322 1.00 80.31 93 THR A C 1
ATOM 699 O O . THR A 1 93 ? -9.536 16.979 -5.488 1.00 80.31 93 THR A O 1
ATOM 702 N N . GLY A 1 94 ? -8.455 17.324 -3.553 1.00 81.69 94 GLY A N 1
ATOM 703 C CA . GLY A 1 94 ? -7.124 16.863 -3.958 1.00 81.69 94 GLY A CA 1
ATOM 704 C C . GLY A 1 94 ? -6.690 15.525 -3.335 1.00 81.69 94 GLY A C 1
ATOM 705 O O . GLY A 1 94 ? -7.435 14.903 -2.577 1.00 81.69 94 GLY A O 1
ATOM 706 N N . PRO A 1 95 ? -5.469 15.053 -3.646 1.00 85.62 95 PRO A N 1
ATOM 707 C CA . PRO A 1 95 ? -4.956 13.790 -3.125 1.00 85.62 95 PRO A CA 1
ATOM 708 C C . PRO A 1 95 ? -4.693 13.878 -1.614 1.00 85.62 95 PRO A C 1
ATOM 710 O O . PRO A 1 95 ? -3.817 14.622 -1.172 1.00 85.62 95 PRO A O 1
ATOM 713 N N . CYS A 1 96 ? -5.396 13.074 -0.812 1.00 91.00 96 CYS A N 1
ATOM 714 C CA . CYS A 1 96 ? -5.196 13.057 0.638 1.00 91.00 96 CYS A CA 1
ATOM 715 C C . CYS A 1 96 ? -4.045 12.147 1.032 1.00 91.00 96 CYS A C 1
ATOM 717 O O . CYS A 1 96 ? -4.132 10.922 0.958 1.00 91.00 96 CYS A O 1
ATOM 719 N N . LYS A 1 97 ? -2.948 12.770 1.453 1.00 92.88 97 LYS A N 1
ATOM 720 C CA . LYS A 1 97 ? -1.747 12.088 1.924 1.00 92.88 97 LYS A CA 1
ATOM 721 C C . LYS A 1 97 ? -1.931 11.619 3.368 1.00 92.88 97 LYS A C 1
ATOM 723 O O . LYS A 1 97 ? -2.372 12.379 4.219 1.00 92.88 97 LYS A O 1
ATOM 728 N N . MET A 1 98 ? -1.527 10.383 3.645 1.00 93.38 98 MET A N 1
ATOM 729 C CA . MET A 1 98 ? -1.429 9.845 5.001 1.00 93.38 98 MET A CA 1
ATOM 730 C C . MET A 1 98 ? -0.031 10.105 5.574 1.00 93.38 98 MET A C 1
ATOM 732 O O . MET A 1 98 ? 0.992 9.762 4.956 1.00 93.38 98 MET A O 1
ATOM 736 N N . GLU A 1 99 ? 0.034 10.699 6.763 1.00 93.88 99 GLU A N 1
ATOM 737 C CA . GLU A 1 99 ? 1.306 10.953 7.438 1.00 93.88 99 GLU A CA 1
ATOM 738 C C . GLU A 1 99 ? 1.884 9.681 8.065 1.00 93.88 99 GLU A C 1
ATOM 740 O O . GLU A 1 99 ? 1.166 8.760 8.448 1.00 93.88 99 GLU A O 1
ATOM 745 N N . ARG A 1 100 ? 3.218 9.584 8.081 1.00 94.31 100 ARG A N 1
ATOM 746 C CA . ARG A 1 100 ? 3.919 8.385 8.562 1.00 94.31 100 ARG A CA 1
ATOM 747 C C . ARG A 1 100 ? 4.096 8.460 10.070 1.00 94.31 100 ARG A C 1
ATOM 749 O O . ARG A 1 100 ? 4.671 9.431 10.545 1.00 94.31 100 ARG A O 1
ATOM 756 N N . GLY A 1 101 ? 3.706 7.404 10.782 1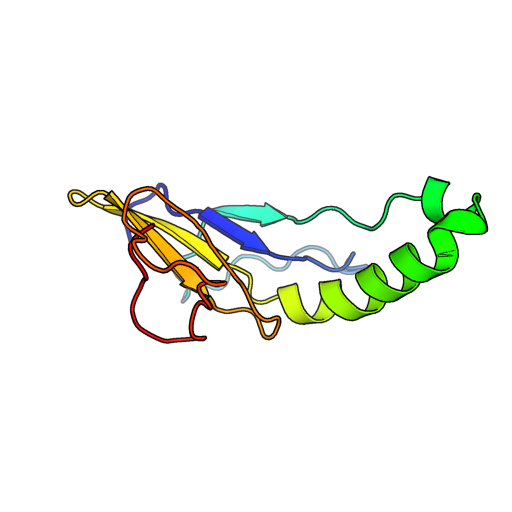.00 83.88 101 GLY A N 1
ATOM 757 C CA . GLY A 1 101 ? 3.894 7.305 12.234 1.00 83.88 101 GLY A CA 1
ATOM 758 C C . GLY A 1 101 ? 3.116 8.342 13.050 1.00 83.88 101 GLY A C 1
ATOM 759 O O . GLY A 1 101 ? 3.461 8.559 14.204 1.00 83.88 101 GLY A O 1
ATOM 760 N N . GLY A 1 102 ? 2.120 8.996 12.444 1.00 83.00 102 GLY A N 1
ATOM 761 C CA . GLY A 1 102 ? 1.169 9.853 13.149 1.00 83.00 102 GLY A CA 1
ATOM 762 C C . GLY A 1 102 ? -0.051 9.073 13.636 1.00 83.00 102 GLY A C 1
ATOM 763 O O . GLY A 1 102 ? -0.119 7.850 13.486 1.00 83.00 102 GLY A O 1
ATOM 764 N N . GLU A 1 103 ? -1.025 9.808 14.171 1.00 86.88 103 GLU A N 1
ATOM 765 C CA . GLU A 1 103 ? -2.302 9.252 14.622 1.00 8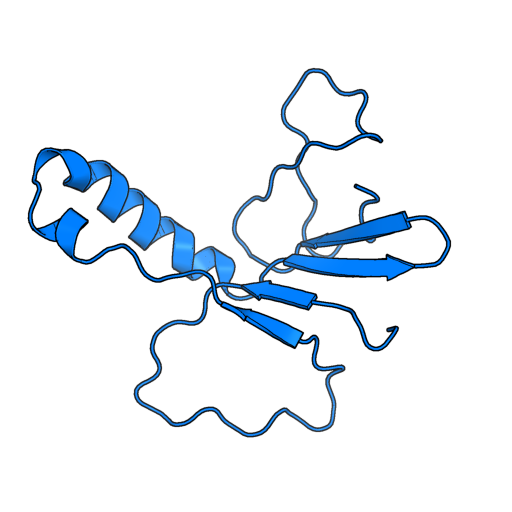6.88 103 GLU A CA 1
ATOM 766 C C . GLU A 1 103 ? -3.038 8.497 13.496 1.00 86.88 103 GLU A C 1
ATOM 768 O O . GLU A 1 103 ? -2.954 8.890 12.322 1.00 86.88 103 GLU A O 1
ATOM 773 N N . PRO A 1 104 ? -3.783 7.422 13.824 1.00 89.62 104 PRO A N 1
ATOM 774 C CA . PRO A 1 104 ? -4.604 6.715 12.850 1.00 89.62 104 PRO A CA 1
ATOM 775 C C . PRO A 1 104 ? -5.590 7.657 12.150 1.00 89.62 104 PRO A C 1
ATOM 777 O O . PRO A 1 104 ? -6.349 8.388 12.781 1.00 89.62 104 PRO A O 1
ATOM 780 N N . THR A 1 105 ? -5.600 7.619 10.822 1.00 91.12 105 THR A N 1
ATOM 781 C CA . THR A 1 105 ? -6.522 8.394 9.991 1.00 91.12 105 THR A CA 1
ATOM 782 C C . THR A 1 105 ? -7.817 7.612 9.801 1.00 91.12 105 THR A C 1
ATOM 784 O O . THR A 1 105 ? -7.770 6.470 9.348 1.00 91.12 105 THR A O 1
ATOM 787 N N . GLN A 1 106 ? -8.964 8.212 10.119 1.00 91.31 106 GLN A N 1
ATOM 788 C CA . GLN A 1 106 ? -10.272 7.635 9.801 1.00 91.31 106 GLN A CA 1
ATOM 789 C C . GLN A 1 106 ? -10.517 7.708 8.285 1.00 91.31 106 GLN A C 1
ATOM 791 O O . GLN A 1 106 ? -10.356 8.781 7.699 1.00 91.31 106 GLN A O 1
ATOM 796 N N . LEU A 1 107 ? -10.853 6.572 7.663 1.00 89.38 107 LEU A N 1
ATOM 797 C CA . LEU A 1 107 ? -11.057 6.437 6.212 1.00 89.38 107 LEU A CA 1
ATOM 798 C C . LEU A 1 107 ? -12.519 6.639 5.803 1.00 89.38 107 LEU A C 1
ATOM 800 O O . LEU A 1 107 ? -13.363 5.913 6.362 1.00 89.38 107 LEU A O 1
#

Secondary structure (DSSP, 8-state):
--TT-EEEEE----SSPPPPPPTTS--PEEEEEPPPPGGGGT-GGGHHHHHHHHHHGGGGTT-EEEEEETTEEEEEE-SSS-EEE--TT---SS-EEEPBTSSPEE-

pLDDT: mean 84.57, std 13.84, range [44.34, 96.38]

Foldseek 3Di:
DPQQKEFEFADPDDPDPDDPPDPPDPDHHYDHDDQDDPVCVVDPVSVVVNVVRVVQRVQRHLGKIWDQDPVAIWIAAAGNHWDWDDDPPDPDPDTHTHDHPDDTDHD

Sequence (107 aa):
VMGNDVRIAYLPPSPVPPSPPSLNGTSFHRIPLPDPPSDMSSDPSLTPRLLALNKLLPFMRGGIVLTLSGGGIYAMRLCQGRVFWKGPHNTTTGPCKMERGGEPTQL